Protein AF-A0AA43AKB1-F1 (afdb_monomer_lite)

Sequence (63 aa):
MNVLNLGLLRELVFPLPPVKEQSKIVNKVEGLLAVCDQLKVRLQTSQQTQLALAESLVEGALA

Radius of gyration: 23.8 Å; chains: 1; bounding box: 58×16×56 Å

pLDDT: mean 94.46, std 8.37, range [47.75, 98.81]

Structure (mmCIF, N/CA/C/O backbone):
data_AF-A0AA43AKB1-F1
#
_entry.id   AF-A0AA43AKB1-F1
#
loop_
_atom_site.group_PDB
_atom_site.id
_atom_site.type_symbol
_atom_site.label_atom_id
_atom_site.label_alt_id
_atom_site.label_comp_id
_atom_site.label_asym_id
_atom_site.label_entity_id
_atom_site.label_seq_id
_atom_site.pdbx_PDB_ins_code
_atom_site.Cartn_x
_atom_site.Cartn_y
_atom_site.Cartn_z
_atom_site.occupancy
_atom_site.B_iso_or_equiv
_atom_site.auth_seq_id
_atom_site.auth_comp_id
_atom_site.auth_asym_id
_atom_site.auth_atom_i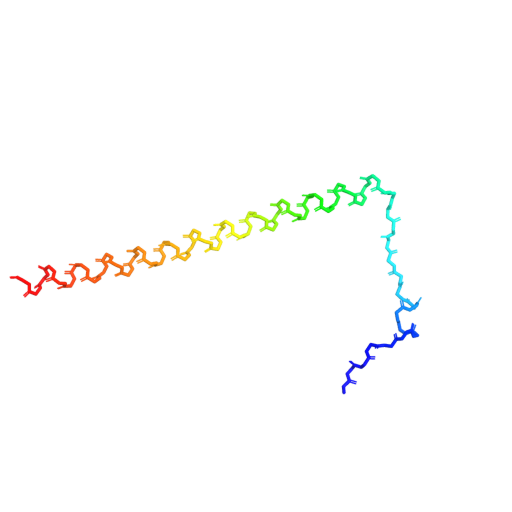d
_atom_site.pdbx_PDB_model_num
ATOM 1 N N . MET A 1 1 ? 24.188 -10.440 12.879 1.00 47.75 1 MET A N 1
ATOM 2 C CA . MET A 1 1 ? 23.685 -9.165 12.321 1.00 47.75 1 MET A CA 1
ATOM 3 C C . MET A 1 1 ? 23.784 -9.252 10.810 1.00 47.75 1 MET A C 1
ATOM 5 O O . MET A 1 1 ? 24.893 -9.395 10.316 1.00 47.75 1 MET A O 1
ATOM 9 N N . ASN A 1 2 ? 22.662 -9.214 10.087 1.00 68.31 2 ASN A N 1
ATOM 10 C CA . ASN A 1 2 ? 22.696 -9.094 8.628 1.00 68.31 2 ASN A CA 1
ATOM 11 C C . ASN A 1 2 ? 22.975 -7.631 8.284 1.00 68.31 2 ASN A C 1
ATOM 13 O O . ASN A 1 2 ? 22.100 -6.782 8.437 1.00 68.31 2 ASN A O 1
ATOM 17 N N . VAL A 1 3 ? 24.211 -7.337 7.885 1.00 82.50 3 VAL A N 1
ATOM 18 C CA . VAL A 1 3 ? 24.623 -5.996 7.463 1.00 82.50 3 VAL A CA 1
ATOM 19 C C . VAL A 1 3 ? 24.425 -5.891 5.955 1.00 82.50 3 VAL A C 1
ATOM 21 O O . VAL A 1 3 ? 25.074 -6.601 5.188 1.00 82.50 3 VAL A O 1
ATOM 24 N N . LEU A 1 4 ? 23.535 -4.993 5.535 1.00 89.06 4 LEU A N 1
ATOM 25 C CA . LEU A 1 4 ? 23.426 -4.580 4.140 1.00 89.06 4 LEU A CA 1
ATOM 26 C C . LEU A 1 4 ? 24.691 -3.790 3.779 1.00 89.06 4 LEU A C 1
ATOM 28 O O . LEU A 1 4 ? 24.998 -2.787 4.419 1.00 89.06 4 LEU A O 1
ATOM 32 N N . ASN A 1 5 ? 25.439 -4.251 2.779 1.00 91.88 5 ASN A N 1
ATOM 33 C CA . ASN A 1 5 ? 26.644 -3.578 2.302 1.00 91.88 5 ASN A CA 1
ATOM 34 C C . ASN A 1 5 ? 26.534 -3.256 0.807 1.00 91.88 5 ASN A C 1
ATOM 36 O O . ASN A 1 5 ? 25.657 -3.759 0.102 1.00 91.88 5 ASN A O 1
ATOM 40 N N . LEU A 1 6 ? 27.433 -2.400 0.322 1.00 92.94 6 LEU A N 1
ATOM 41 C CA . LEU A 1 6 ? 27.399 -1.916 -1.056 1.00 92.94 6 LEU A CA 1
ATOM 42 C C . LEU A 1 6 ? 27.603 -3.030 -2.095 1.00 92.94 6 LEU A C 1
ATOM 44 O O . LEU A 1 6 ? 27.058 -2.930 -3.189 1.00 92.94 6 LEU A O 1
ATOM 48 N N . GLY A 1 7 ? 28.367 -4.076 -1.761 1.00 93.94 7 GLY A N 1
ATOM 49 C CA . GLY A 1 7 ? 28.541 -5.243 -2.628 1.00 93.94 7 GLY A CA 1
ATOM 50 C C . GLY A 1 7 ? 27.208 -5.945 -2.870 1.00 93.94 7 GLY A C 1
ATOM 51 O O . GLY A 1 7 ? 26.786 -6.071 -4.013 1.00 93.94 7 GLY A O 1
ATOM 52 N N . LEU A 1 8 ? 26.488 -6.253 -1.787 1.00 92.06 8 LEU A N 1
ATOM 53 C CA . LEU A 1 8 ? 25.164 -6.879 -1.853 1.00 92.06 8 LEU A CA 1
ATOM 54 C C . LEU A 1 8 ? 24.152 -6.029 -2.631 1.00 92.06 8 LEU A C 1
ATOM 56 O O . LEU A 1 8 ? 23.383 -6.565 -3.419 1.00 92.06 8 LEU A O 1
ATOM 60 N N . LEU A 1 9 ? 24.162 -4.704 -2.450 1.00 92.88 9 LEU A N 1
ATOM 61 C CA . LEU A 1 9 ? 23.260 -3.803 -3.180 1.00 92.88 9 LEU A CA 1
ATOM 62 C C . LEU A 1 9 ? 23.507 -3.797 -4.693 1.00 92.88 9 LEU A C 1
ATOM 64 O O . LEU A 1 9 ? 22.555 -3.687 -5.460 1.00 92.88 9 LEU A O 1
ATOM 68 N N . ARG A 1 10 ? 24.768 -3.902 -5.127 1.00 94.00 10 ARG A N 1
ATOM 69 C CA . ARG A 1 10 ? 25.133 -3.911 -6.555 1.00 94.00 10 ARG A CA 1
ATOM 70 C C . ARG A 1 10 ? 24.725 -5.198 -7.265 1.00 94.00 10 ARG A C 1
ATOM 72 O O . ARG A 1 10 ? 24.544 -5.177 -8.476 1.00 94.00 10 ARG A O 1
ATOM 79 N N . GLU A 1 11 ? 24.590 -6.290 -6.522 1.00 94.12 11 GLU A N 1
ATOM 80 C CA . GLU A 1 11 ? 24.166 -7.591 -7.045 1.00 94.12 11 GLU A CA 1
ATOM 81 C C . GLU A 1 11 ? 22.640 -7.717 -7.169 1.00 94.12 11 GLU A C 1
ATOM 83 O O . GLU A 1 11 ? 22.146 -8.669 -7.776 1.00 94.12 11 GLU A O 1
ATOM 88 N N . LEU A 1 12 ? 21.870 -6.763 -6.632 1.00 92.94 12 LEU A N 1
ATOM 89 C CA . LEU A 1 12 ? 20.416 -6.782 -6.742 1.00 92.94 12 LEU A CA 1
ATOM 90 C C . LEU A 1 12 ? 19.974 -6.516 -8.183 1.00 92.94 12 LEU A C 1
ATOM 92 O O . LEU A 1 12 ? 20.121 -5.417 -8.716 1.00 92.94 12 LEU A O 1
ATOM 96 N N . VAL A 1 13 ? 19.351 -7.523 -8.788 1.00 94.38 13 VAL A N 1
ATOM 97 C CA . VAL A 1 13 ? 18.678 -7.398 -10.080 1.00 94.38 13 VAL A CA 1
ATOM 98 C C . VAL A 1 13 ? 17.208 -7.087 -9.836 1.00 94.38 13 VAL A C 1
ATOM 100 O O . VAL A 1 13 ? 16.529 -7.800 -9.097 1.00 94.38 13 VAL A O 1
ATOM 103 N N . PHE A 1 14 ? 16.693 -6.043 -10.483 1.00 92.50 14 PHE A N 1
ATOM 104 C CA . PHE A 1 14 ? 15.270 -5.724 -10.458 1.00 92.50 14 PHE A C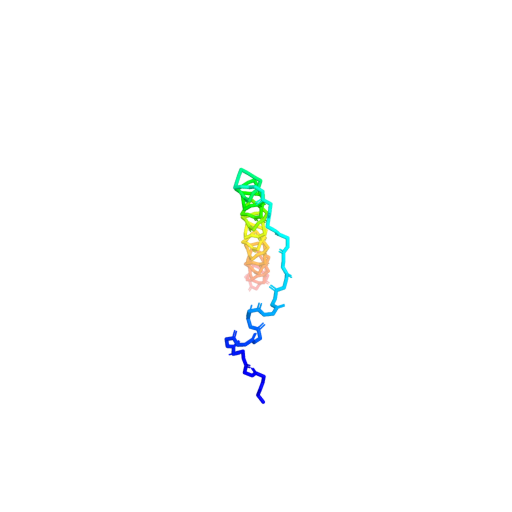A 1
ATOM 105 C C . PHE A 1 14 ? 14.788 -5.244 -11.833 1.00 92.50 14 PHE A C 1
ATOM 107 O O . PHE A 1 14 ? 15.562 -4.653 -12.592 1.00 92.50 14 PHE A O 1
ATOM 114 N N . PRO A 1 15 ? 13.515 -5.498 -12.186 1.00 93.44 15 PRO A N 1
ATOM 115 C CA . PRO A 1 15 ? 12.955 -5.012 -13.436 1.00 93.44 15 PRO A CA 1
ATOM 116 C C . PRO A 1 15 ? 12.778 -3.493 -13.366 1.00 93.44 15 PRO A C 1
ATOM 118 O O . PRO A 1 15 ? 12.056 -2.985 -12.508 1.00 93.44 15 PRO A O 1
ATOM 121 N N . LEU A 1 16 ? 13.409 -2.768 -14.290 1.00 95.25 16 LEU A N 1
ATOM 122 C CA . LEU A 1 16 ? 13.254 -1.322 -14.423 1.00 95.25 16 LEU A CA 1
ATOM 123 C C . LEU A 1 16 ? 12.385 -1.010 -15.651 1.00 95.25 16 LEU A C 1
ATOM 125 O O . LEU A 1 16 ? 12.889 -1.030 -16.777 1.00 95.25 16 LEU A O 1
ATOM 129 N N . PRO A 1 17 ? 11.079 -0.741 -15.477 1.00 96.31 17 PRO A N 1
ATOM 130 C CA . PRO A 1 17 ? 10.215 -0.402 -16.599 1.00 96.31 17 PRO A CA 1
ATOM 131 C C . PRO A 1 17 ? 10.479 1.042 -17.076 1.00 96.31 17 PRO A C 1
ATOM 133 O O . PRO A 1 17 ? 11.140 1.814 -16.376 1.00 96.31 17 PRO A O 1
ATOM 136 N N . PRO A 1 18 ? 9.959 1.466 -18.243 1.00 98.31 18 PRO A N 1
ATOM 137 C CA . PRO A 1 18 ? 10.072 2.853 -18.700 1.00 98.31 18 PRO A CA 1
ATOM 138 C C . PRO A 1 18 ? 9.482 3.851 -17.692 1.00 98.31 18 PRO A C 1
ATOM 140 O O . PRO A 1 18 ? 8.507 3.537 -17.013 1.00 98.31 18 PRO A O 1
ATOM 143 N N . VAL A 1 19 ? 10.005 5.083 -17.643 1.00 98.25 19 VAL A N 1
ATOM 144 C CA . VAL A 1 19 ? 9.628 6.114 -16.645 1.00 98.25 19 VAL A CA 1
ATOM 145 C C . VAL A 1 19 ? 8.114 6.324 -16.546 1.00 98.25 19 VAL A C 1
ATOM 147 O O . VAL A 1 19 ? 7.561 6.370 -15.452 1.00 98.25 19 VAL A O 1
ATOM 150 N N . LYS A 1 20 ? 7.417 6.371 -17.686 1.00 98.44 20 LYS A N 1
ATOM 151 C CA . LYS A 1 20 ? 5.954 6.510 -17.717 1.00 98.44 20 LYS A CA 1
ATOM 152 C C . LYS A 1 20 ? 5.244 5.383 -16.961 1.00 98.44 20 LYS A C 1
ATOM 154 O O . LYS A 1 20 ? 4.227 5.622 -16.319 1.00 98.44 20 LYS A O 1
ATOM 159 N N . GLU A 1 21 ? 5.756 4.162 -17.063 1.00 98.12 21 GLU A N 1
ATOM 160 C CA . GLU A 1 21 ? 5.192 3.001 -16.383 1.00 98.12 21 GLU A CA 1
ATOM 161 C C . GLU A 1 21 ? 5.557 2.993 -14.896 1.00 98.12 21 GLU A C 1
ATOM 163 O O . GLU A 1 21 ? 4.695 2.706 -14.071 1.00 98.12 21 GLU A O 1
ATOM 168 N N . GLN A 1 22 ? 6.773 3.425 -14.537 1.00 98.31 22 GLN A N 1
ATOM 169 C CA . GLN A 1 22 ? 7.149 3.647 -13.135 1.00 98.31 22 GLN A CA 1
ATOM 170 C C . GLN A 1 22 ? 6.159 4.599 -12.446 1.00 98.31 22 GLN A C 1
ATOM 172 O O . GLN A 1 22 ? 5.627 4.265 -11.391 1.00 98.31 22 GLN A O 1
ATOM 177 N N . SER A 1 23 ? 5.828 5.735 -13.075 1.00 98.38 23 SER A N 1
ATOM 178 C CA . SER A 1 23 ? 4.856 6.691 -12.522 1.00 98.38 23 SER A CA 1
ATOM 179 C C . SER A 1 23 ? 3.458 6.092 -12.359 1.00 98.38 23 SER A C 1
ATOM 181 O O . SER A 1 23 ? 2.802 6.336 -11.351 1.00 98.38 23 SER A O 1
ATOM 183 N N . LYS A 1 24 ? 2.984 5.277 -13.313 1.00 98.56 24 LYS A N 1
ATOM 184 C CA . LYS A 1 24 ? 1.683 4.599 -13.170 1.00 98.56 24 LYS A CA 1
ATOM 185 C C . LYS A 1 24 ? 1.671 3.623 -11.997 1.00 98.56 24 LYS A C 1
ATOM 187 O O . LYS A 1 24 ? 0.684 3.581 -11.264 1.00 98.56 24 LYS A O 1
ATOM 192 N N . ILE A 1 25 ? 2.744 2.846 -11.837 1.00 98.19 25 ILE A N 1
ATOM 193 C CA . ILE A 1 25 ? 2.891 1.892 -10.733 1.00 98.19 25 ILE A CA 1
ATOM 194 C C . ILE A 1 25 ? 2.861 2.647 -9.402 1.00 98.19 25 ILE A C 1
ATOM 196 O O . ILE A 1 25 ? 2.068 2.289 -8.533 1.00 98.19 25 ILE A O 1
ATOM 200 N N . VAL A 1 26 ? 3.649 3.720 -9.274 1.00 98.12 26 VAL A N 1
ATOM 201 C CA . VAL A 1 26 ? 3.687 4.562 -8.067 1.00 98.12 26 VAL A CA 1
ATOM 202 C C . VAL A 1 26 ? 2.298 5.108 -7.746 1.00 98.12 26 VAL A C 1
ATOM 204 O O . VAL A 1 26 ? 1.780 4.827 -6.669 1.00 98.12 26 VAL A O 1
ATOM 207 N N . ASN A 1 27 ? 1.632 5.752 -8.708 1.00 98.69 27 ASN A N 1
ATOM 208 C CA . ASN A 1 27 ? 0.297 6.319 -8.499 1.00 98.69 27 ASN A CA 1
ATOM 209 C C . ASN A 1 27 ? -0.729 5.257 -8.068 1.00 98.69 27 ASN A C 1
ATOM 211 O O . ASN A 1 27 ? -1.612 5.516 -7.248 1.00 98.69 27 ASN A O 1
ATOM 215 N N . LYS A 1 28 ? -0.636 4.038 -8.620 1.00 98.56 28 LYS A N 1
ATOM 216 C CA . LYS A 1 28 ? -1.528 2.937 -8.242 1.00 98.56 28 LYS A CA 1
ATOM 217 C C . LYS A 1 28 ? -1.277 2.487 -6.804 1.00 98.56 28 LYS A C 1
ATOM 219 O O . LYS A 1 28 ? -2.243 2.263 -6.076 1.00 98.56 28 LYS A O 1
ATOM 224 N N . VAL A 1 29 ? -0.013 2.351 -6.410 1.00 98.62 29 VAL A N 1
ATOM 225 C CA . VAL A 1 29 ? 0.380 1.964 -5.048 1.00 98.62 29 VAL A CA 1
ATOM 226 C C . VAL A 1 29 ? -0.031 3.036 -4.041 1.00 98.62 29 VAL A C 1
ATOM 228 O O . VAL A 1 29 ? -0.641 2.702 -3.029 1.00 98.62 29 VAL A O 1
ATOM 231 N N . GLU A 1 30 ? 0.210 4.312 -4.339 1.00 98.75 30 GLU A N 1
ATOM 232 C CA . GLU A 1 30 ? -0.216 5.439 -3.501 1.00 98.75 30 GLU A CA 1
ATOM 233 C C . GLU A 1 30 ? -1.735 5.449 -3.296 1.00 98.75 30 GLU A C 1
ATOM 235 O O . GLU A 1 30 ? -2.209 5.544 -2.163 1.00 98.75 30 GLU A O 1
ATOM 240 N N . GLY A 1 31 ? -2.508 5.256 -4.370 1.00 98.69 31 GLY A N 1
ATOM 241 C CA . GLY A 1 31 ? -3.964 5.157 -4.277 1.00 98.69 31 GLY A CA 1
ATOM 242 C C . GLY A 1 31 ? -4.429 3.991 -3.397 1.00 98.69 31 GLY A C 1
ATOM 243 O O . GLY A 1 31 ? -5.367 4.145 -2.617 1.00 98.69 31 GLY A O 1
ATOM 244 N N . LEU A 1 32 ? -3.765 2.833 -3.476 1.00 98.81 32 LEU A N 1
ATOM 245 C CA . LEU A 1 32 ? -4.075 1.683 -2.619 1.00 98.81 32 LEU A CA 1
ATOM 246 C C . LEU A 1 32 ? -3.728 1.949 -1.148 1.00 98.81 32 LEU A C 1
ATOM 248 O O . LEU A 1 32 ? -4.517 1.610 -0.267 1.00 98.81 32 LEU A O 1
ATOM 252 N N . LEU A 1 33 ? -2.587 2.584 -0.875 1.00 98.62 33 LEU A N 1
ATOM 253 C CA . LEU A 1 33 ? -2.186 2.947 0.487 1.00 98.62 33 LEU A CA 1
ATOM 254 C C . LEU A 1 33 ? -3.156 3.956 1.113 1.00 98.62 33 LEU A C 1
ATOM 256 O O . LEU A 1 33 ? -3.566 3.767 2.257 1.00 98.62 33 LEU A O 1
ATOM 260 N N . ALA A 1 34 ? -3.617 4.945 0.343 1.00 98.69 34 ALA A N 1
ATOM 261 C CA . ALA A 1 34 ? -4.620 5.901 0.807 1.00 98.69 34 ALA A CA 1
ATOM 262 C C . ALA A 1 34 ? -5.940 5.214 1.207 1.00 98.69 34 ALA A C 1
ATOM 264 O O . ALA A 1 34 ? -6.542 5.571 2.221 1.00 98.69 34 ALA A O 1
ATOM 265 N N . VAL A 1 35 ? -6.377 4.196 0.455 1.00 98.69 35 VAL A N 1
ATOM 266 C CA . VAL A 1 35 ? -7.548 3.385 0.831 1.00 98.69 35 VAL A CA 1
ATOM 267 C C . VAL A 1 35 ? -7.290 2.633 2.136 1.00 98.69 35 VAL A C 1
ATOM 269 O O . VAL A 1 35 ? -8.145 2.641 3.022 1.00 98.69 35 VAL A O 1
ATOM 272 N N . CYS A 1 36 ? -6.119 2.013 2.292 1.00 98.69 36 CYS A N 1
ATOM 273 C CA . CYS A 1 36 ? -5.756 1.323 3.530 1.00 98.69 36 CYS A CA 1
ATOM 274 C C . CYS A 1 36 ? -5.800 2.259 4.745 1.00 98.69 36 CYS A C 1
ATOM 276 O O . CYS A 1 36 ? -6.319 1.872 5.791 1.00 98.69 36 CYS A O 1
ATOM 278 N N . ASP A 1 37 ? -5.307 3.488 4.615 1.00 98.69 37 ASP A N 1
ATOM 279 C CA . ASP A 1 37 ? -5.321 4.454 5.714 1.00 98.69 37 ASP A CA 1
ATOM 280 C C . ASP A 1 37 ? -6.741 4.922 6.052 1.00 98.69 37 ASP A C 1
ATOM 282 O O . ASP A 1 37 ? -7.111 4.957 7.228 1.00 98.69 37 ASP A O 1
ATOM 286 N N . GLN A 1 38 ? -7.591 5.155 5.048 1.00 98.69 38 GLN A N 1
ATOM 287 C CA . GLN A 1 38 ? -9.013 5.441 5.275 1.00 98.69 38 GLN A CA 1
ATOM 288 C C . GLN A 1 38 ? -9.725 4.292 6.001 1.00 98.69 38 GLN A C 1
ATOM 290 O O . GLN A 1 38 ? -10.533 4.527 6.902 1.00 98.69 38 GLN A O 1
ATOM 295 N N . LEU A 1 39 ? -9.432 3.043 5.629 1.00 98.69 39 LEU A N 1
ATOM 296 C CA . LEU A 1 39 ? -10.016 1.870 6.278 1.00 98.69 39 LEU A CA 1
ATOM 297 C C . LEU A 1 39 ? -9.571 1.745 7.738 1.00 98.69 39 LEU A C 1
ATOM 299 O O . LEU A 1 39 ? -10.414 1.477 8.595 1.00 98.69 39 LEU A O 1
ATOM 303 N N . LYS A 1 40 ? -8.289 1.989 8.039 1.00 98.56 40 LYS A N 1
ATOM 304 C CA . LYS A 1 40 ? -7.784 2.003 9.422 1.00 98.56 40 LYS A CA 1
ATOM 305 C C . LYS A 1 40 ? -8.507 3.047 10.267 1.00 98.56 40 LYS A C 1
ATOM 307 O O . LYS A 1 40 ? -8.991 2.709 11.344 1.00 98.56 40 LYS A O 1
ATOM 312 N N . VAL A 1 41 ? -8.635 4.275 9.759 1.00 98.62 41 VAL A N 1
ATOM 313 C CA . VAL A 1 41 ? -9.342 5.358 10.461 1.00 98.62 41 VAL A CA 1
ATOM 314 C C . VAL A 1 41 ? -10.789 4.957 10.734 1.00 98.62 41 VAL A C 1
ATOM 316 O O . VAL A 1 41 ? -11.238 5.021 11.874 1.00 98.62 41 VAL A O 1
ATOM 319 N N . ARG A 1 42 ? -11.508 4.463 9.719 1.00 98.56 42 ARG A N 1
ATOM 320 C CA . ARG A 1 42 ? -12.903 4.022 9.881 1.00 98.56 42 ARG A CA 1
ATOM 321 C C . ARG A 1 42 ? -13.050 2.909 10.915 1.00 98.56 42 ARG A C 1
ATOM 323 O O . ARG A 1 42 ? -14.009 2.930 11.684 1.00 98.56 42 ARG A O 1
ATOM 330 N N . LEU A 1 43 ? -12.124 1.953 10.935 1.00 98.56 43 LEU A N 1
ATOM 331 C CA . LEU A 1 43 ? -12.134 0.869 11.911 1.00 98.56 43 LEU A CA 1
ATOM 332 C C . LEU A 1 43 ? -11.939 1.405 13.335 1.00 98.56 43 LEU A C 1
ATOM 334 O O . LEU A 1 43 ? -12.716 1.059 14.222 1.00 98.56 43 LEU A O 1
ATOM 338 N N 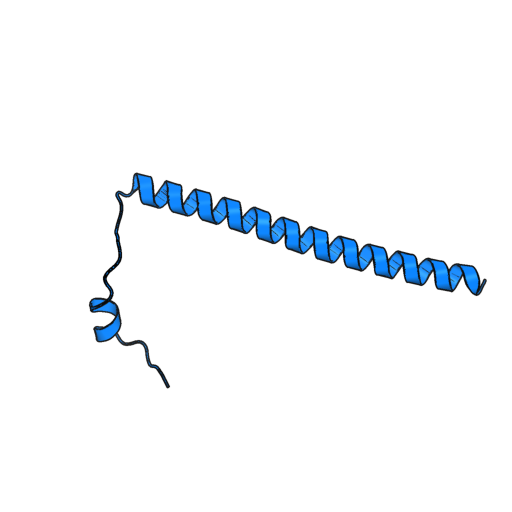. GLN A 1 44 ? -10.961 2.292 13.535 1.00 98.50 44 GLN A N 1
ATOM 339 C CA . GLN A 1 44 ? -10.708 2.926 14.831 1.00 98.50 44 GLN A CA 1
ATOM 340 C C . GLN A 1 44 ? -11.906 3.756 15.301 1.00 98.50 44 GLN A C 1
ATOM 342 O O . GLN A 1 44 ? -12.334 3.625 16.446 1.00 98.50 44 GLN A O 1
ATOM 347 N N . THR A 1 45 ? -12.500 4.560 14.415 1.00 98.25 45 THR A N 1
ATOM 348 C CA . THR A 1 45 ? -13.705 5.334 14.741 1.00 98.25 45 THR A CA 1
ATOM 349 C C . THR A 1 45 ? -14.860 4.416 15.130 1.00 98.25 45 THR A C 1
ATOM 351 O O . THR A 1 45 ? -15.503 4.656 16.145 1.00 98.25 45 THR A O 1
ATOM 354 N N . SER A 1 46 ? -15.091 3.332 14.381 1.00 98.25 46 SER A N 1
ATOM 355 C CA . SER A 1 46 ? -16.143 2.364 14.708 1.00 98.25 46 SER A CA 1
ATOM 356 C C . SER A 1 46 ? -15.937 1.734 16.086 1.00 98.25 46 SER A C 1
ATOM 358 O O . SER A 1 46 ? -16.906 1.576 16.825 1.00 98.25 46 SER A O 1
ATOM 360 N N . GLN A 1 47 ? -14.700 1.379 16.442 1.00 98.38 47 GLN A N 1
ATOM 361 C CA . GLN A 1 47 ? -14.374 0.829 17.762 1.00 98.38 47 GLN A CA 1
ATOM 362 C C . GLN A 1 47 ? -14.622 1.857 18.872 1.00 98.38 47 GLN A C 1
ATOM 364 O O . GLN A 1 47 ? -15.248 1.531 19.878 1.00 98.38 47 GLN A O 1
ATOM 369 N N . GLN A 1 48 ? -14.210 3.111 18.667 1.00 98.12 48 GLN A N 1
ATOM 370 C CA . GLN A 1 48 ? -14.442 4.182 19.637 1.00 98.12 48 GLN A CA 1
ATOM 371 C C . GLN A 1 48 ? -15.937 4.459 19.843 1.00 98.12 48 GLN A C 1
ATOM 373 O O . GLN A 1 48 ? -16.377 4.638 20.978 1.00 98.12 48 GLN A O 1
ATOM 378 N N . THR A 1 49 ? -16.731 4.466 18.767 1.00 97.56 49 THR A N 1
ATOM 379 C CA . THR A 1 49 ? -18.189 4.622 18.858 1.00 97.56 49 THR A CA 1
ATOM 380 C C . THR A 1 49 ? -18.828 3.453 19.606 1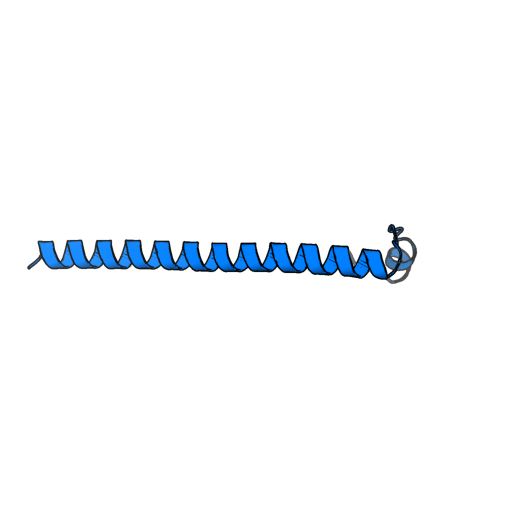.00 97.56 49 THR A C 1
ATOM 382 O O . THR A 1 49 ? -19.694 3.681 20.442 1.00 97.56 49 THR A O 1
ATOM 385 N N . GLN A 1 50 ? -18.397 2.212 19.350 1.00 97.88 50 GLN A N 1
ATOM 386 C CA . GLN A 1 50 ? -18.903 1.038 20.072 1.00 97.88 50 GLN A CA 1
ATOM 387 C C . GLN A 1 50 ? -18.628 1.123 21.579 1.00 97.88 50 GLN A C 1
ATOM 389 O O . GLN A 1 50 ? -19.527 0.839 22.367 1.00 97.88 50 GLN A O 1
ATOM 394 N N . LEU A 1 51 ? -17.427 1.555 21.976 1.00 97.50 51 LEU A N 1
ATOM 395 C CA . LEU A 1 51 ? -17.074 1.755 23.385 1.00 97.50 51 LEU A CA 1
ATOM 396 C C . LEU A 1 51 ? -17.927 2.849 24.035 1.00 97.50 51 LEU A C 1
ATOM 398 O O . LEU A 1 51 ? -18.536 2.602 25.070 1.00 97.50 51 LEU A O 1
ATOM 402 N N . ALA A 1 52 ? -18.051 4.011 23.389 1.00 96.81 52 ALA A N 1
ATOM 403 C CA . ALA A 1 52 ? -18.846 5.122 23.914 1.00 96.81 52 ALA A CA 1
ATOM 404 C C . ALA A 1 52 ? -20.333 4.752 24.089 1.00 96.81 52 ALA A C 1
ATOM 406 O O . ALA A 1 52 ? -20.965 5.129 25.074 1.00 96.81 52 ALA A O 1
ATOM 407 N N . LEU A 1 53 ? -20.899 3.981 23.151 1.00 96.94 53 LEU A N 1
ATOM 408 C CA . LEU A 1 53 ? -22.266 3.469 23.272 1.00 96.94 53 LEU A CA 1
ATOM 409 C C . LEU A 1 53 ? -22.400 2.483 24.439 1.00 96.94 53 LEU A C 1
ATOM 411 O O . LEU A 1 53 ? -23.378 2.552 25.178 1.00 96.94 53 LEU A O 1
ATOM 415 N N . ALA A 1 54 ? -21.428 1.584 24.621 1.00 96.38 54 ALA A N 1
ATOM 416 C CA . ALA A 1 54 ? -21.431 0.641 25.737 1.00 96.38 54 ALA A CA 1
ATOM 417 C C . ALA A 1 54 ? -21.353 1.359 27.097 1.00 96.38 54 ALA A C 1
ATOM 419 O O . ALA A 1 54 ? -22.103 1.008 28.006 1.00 96.38 54 ALA A O 1
ATOM 420 N N . GLU A 1 55 ? -20.510 2.387 27.223 1.00 95.62 55 GLU A N 1
ATOM 421 C CA . GLU A 1 55 ? -20.398 3.216 28.433 1.00 95.62 55 GLU A CA 1
ATOM 422 C C . GLU A 1 55 ? -21.717 3.931 28.756 1.00 95.62 55 GLU A C 1
ATOM 424 O O . GLU A 1 55 ? -22.213 3.829 29.878 1.00 95.62 55 GLU A O 1
ATOM 429 N N . SER A 1 56 ? -22.342 4.570 27.760 1.00 96.06 56 SER A N 1
ATOM 430 C CA . SER A 1 56 ? -23.623 5.267 27.939 1.00 96.06 56 SER A CA 1
ATOM 431 C C . SER A 1 56 ? -24.767 4.326 28.342 1.00 96.06 56 SER A C 1
ATOM 433 O O . SER A 1 56 ? -25.615 4.704 29.152 1.00 96.06 56 SER A O 1
ATOM 435 N N . LEU A 1 57 ? -24.792 3.094 27.819 1.00 95.88 57 LEU A N 1
ATOM 436 C CA . LEU A 1 57 ? -25.780 2.083 28.215 1.00 95.88 57 LEU A CA 1
ATOM 437 C C . LEU A 1 57 ? -25.610 1.645 29.674 1.00 95.88 57 LEU A C 1
ATOM 439 O O . LEU A 1 57 ? -26.607 1.437 30.362 1.00 95.88 57 LEU A O 1
ATOM 443 N N . VAL A 1 58 ? -24.368 1.503 30.146 1.00 95.31 58 VAL A N 1
ATOM 444 C CA . VAL A 1 58 ? -24.088 1.162 31.549 1.00 95.31 58 VAL A CA 1
ATOM 445 C C . VAL A 1 58 ? -24.493 2.310 32.470 1.00 95.31 58 VAL A C 1
ATOM 447 O O . VAL A 1 58 ? -25.162 2.067 33.470 1.00 95.31 58 VAL A O 1
ATOM 450 N N . GLU A 1 59 ? -24.147 3.551 32.125 1.00 94.06 59 GLU A N 1
ATOM 451 C CA . GLU A 1 59 ? -24.533 4.731 32.908 1.00 94.06 59 GLU A CA 1
ATOM 452 C C . GLU A 1 59 ? -26.059 4.876 32.997 1.00 94.06 59 GLU A C 1
ATOM 454 O O . GLU A 1 59 ? -26.600 5.029 34.090 1.00 94.06 59 GLU A O 1
ATOM 459 N N . GLY A 1 60 ? -26.766 4.729 31.873 1.00 92.19 60 GLY A N 1
ATOM 460 C CA . GLY A 1 60 ? -28.228 4.794 31.837 1.00 92.19 60 GLY A CA 1
ATOM 461 C C . GLY A 1 60 ? -28.939 3.648 32.565 1.00 92.19 60 GLY A C 1
ATOM 462 O O . GLY A 1 60 ? -30.104 3.797 32.908 1.00 92.19 60 GLY A O 1
ATOM 463 N N . ALA A 1 61 ? -28.268 2.516 32.804 1.00 88.06 61 ALA A N 1
ATOM 464 C CA . ALA A 1 61 ? -28.811 1.404 33.590 1.00 88.06 61 ALA A CA 1
ATOM 465 C C . ALA A 1 61 ? -28.555 1.543 35.105 1.00 88.06 61 ALA A C 1
ATOM 467 O O . ALA A 1 61 ? -29.175 0.826 35.891 1.00 88.06 61 ALA A O 1
ATOM 468 N N . LEU A 1 62 ? -27.619 2.411 35.507 1.00 84.12 62 LEU A N 1
ATOM 469 C CA . LEU A 1 62 ? -27.287 2.704 36.907 1.00 84.12 62 LEU A CA 1
ATOM 470 C C . LEU A 1 62 ? -28.001 3.958 37.445 1.00 84.12 62 LEU A C 1
ATOM 472 O O . LEU A 1 62 ? -27.984 4.178 38.658 1.00 84.12 62 LEU A O 1
ATOM 476 N N . ALA A 1 63 ? -28.591 4.761 36.557 1.00 69.19 63 ALA A N 1
ATOM 477 C CA . ALA A 1 63 ? -29.471 5.888 36.865 1.00 69.19 63 ALA A CA 1
ATOM 478 C C . ALA A 1 63 ? -30.925 5.430 37.065 1.00 69.19 63 ALA A C 1
ATOM 480 O O . ALA A 1 63 ? -31.601 6.026 37.934 1.00 69.19 63 ALA A O 1
#

InterPro domains:
  IPR044946 Type I restriction modification DNA specificity domain superfamily [G3DSA:3.90.220.20] (1-62)

Organism: Aeromonas caviae (NCBI:txid648)

Secondary structure (DSSP, 8-state):
-----HHHHHT-----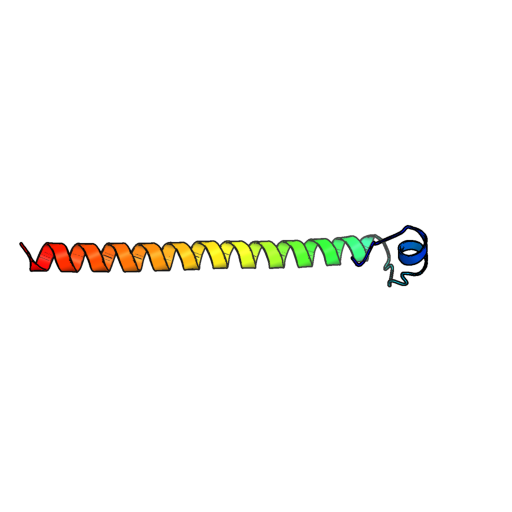--HHHHHHHHHHHHHHHHHHHHHHHHHHHHHHHHHHHHHHHHHHHH-

Foldseek 3Di:
DPDDDPVNVVPDDDDDDPPVVVVVVVVVVVVVVVVVVVVVVVVVVV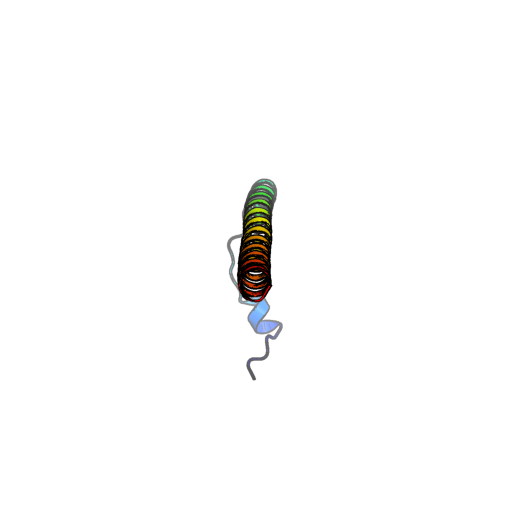VVVVVVVVVVVVVVVVD